Protein AF-A0A2P8E0Q3-F1 (afdb_monomer)

Foldseek 3Di:
DDKDWDWDWDQFPVRDIFIKIWIWDDPDVQKIKTFIDRVPDTLDIDIDGVPDPCVVVVVVVSVNVSSVDVVVVVVVVVVVVVD

Structure (mmCIF, N/CA/C/O backbone):
data_AF-A0A2P8E0Q3-F1
#
_entry.id   AF-A0A2P8E0Q3-F1
#
loop_
_atom_site.group_PDB
_atom_site.id
_atom_site.type_symbol
_atom_site.label_atom_id
_atom_site.label_alt_id
_atom_site.label_comp_id
_atom_site.label_asym_id
_atom_site.label_entity_id
_atom_site.label_seq_id
_atom_site.pdbx_PDB_ins_code
_atom_site.Cartn_x
_atom_site.Cartn_y
_atom_site.Cartn_z
_atom_site.occupancy
_atom_site.B_iso_or_equiv
_atom_site.auth_seq_id
_atom_site.auth_comp_id
_atom_site.auth_asym_id
_atom_site.auth_atom_id
_atom_site.pdbx_PDB_model_num
ATOM 1 N N . MET A 1 1 ? -2.040 12.901 17.752 1.00 64.75 1 MET A N 1
ATOM 2 C CA . MET A 1 1 ? -2.270 11.468 17.453 1.00 64.75 1 MET A CA 1
ATOM 3 C C . MET A 1 1 ? -0.926 10.805 17.218 1.00 64.75 1 MET A C 1
ATOM 5 O O . MET A 1 1 ? -0.052 11.462 16.669 1.00 64.75 1 MET A O 1
ATOM 9 N N . LYS A 1 2 ? -0.727 9.560 17.670 1.00 69.25 2 LYS A N 1
ATOM 10 C CA . LYS A 1 2 ? 0.479 8.801 17.310 1.00 69.25 2 LYS A CA 1
ATOM 11 C C . LYS A 1 2 ? 0.313 8.296 15.881 1.00 69.25 2 LYS A C 1
ATOM 13 O O . LYS A 1 2 ? -0.709 7.690 15.575 1.00 69.25 2 LYS A O 1
ATOM 18 N N . THR A 1 3 ? 1.309 8.562 15.053 1.00 81.44 3 THR A N 1
ATOM 19 C CA . THR A 1 3 ? 1.376 8.105 13.668 1.00 81.44 3 THR A CA 1
ATOM 20 C C . THR A 1 3 ? 2.518 7.110 13.560 1.00 81.44 3 THR A C 1
ATOM 22 O O . THR A 1 3 ? 3.605 7.368 14.079 1.00 81.44 3 THR A O 1
ATOM 25 N N . PHE A 1 4 ? 2.275 5.980 12.905 1.00 86.88 4 PHE A N 1
ATOM 26 C CA . PHE A 1 4 ? 3.294 4.956 12.686 1.00 86.88 4 PHE A CA 1
ATOM 27 C C . PHE A 1 4 ? 3.624 4.890 11.203 1.00 86.88 4 PHE A C 1
ATOM 29 O O . PHE A 1 4 ? 2.722 4.804 10.374 1.00 86.88 4 PHE A O 1
ATOM 36 N N . LYS A 1 5 ? 4.917 4.946 10.884 1.00 91.38 5 LYS A N 1
ATOM 37 C CA . LYS A 1 5 ? 5.433 4.781 9.526 1.00 91.38 5 LYS A CA 1
ATOM 38 C C . LYS A 1 5 ? 5.931 3.354 9.370 1.00 91.38 5 LYS A C 1
ATOM 40 O O . LYS A 1 5 ? 6.773 2.910 10.148 1.00 91.38 5 LYS A O 1
ATOM 45 N N . ILE A 1 6 ? 5.390 2.651 8.388 1.00 90.94 6 ILE A N 1
ATOM 46 C CA . ILE A 1 6 ? 5.670 1.248 8.111 1.00 90.94 6 ILE A CA 1
ATOM 47 C C . ILE A 1 6 ? 6.215 1.186 6.680 1.00 90.94 6 ILE A C 1
ATOM 49 O O . ILE A 1 6 ? 5.452 1.389 5.733 1.00 90.94 6 ILE A O 1
ATOM 53 N N . PRO A 1 7 ? 7.524 0.961 6.490 1.00 91.94 7 PRO A N 1
ATOM 54 C CA . PRO A 1 7 ? 8.071 0.761 5.159 1.00 91.94 7 PRO A CA 1
ATOM 55 C C . PRO A 1 7 ? 7.640 -0.609 4.627 1.00 91.94 7 PRO A C 1
AT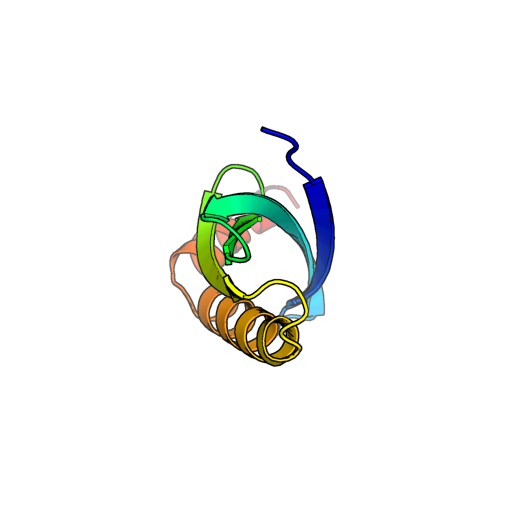OM 57 O O . PRO A 1 7 ? 7.762 -1.625 5.310 1.00 91.94 7 PRO A O 1
ATOM 60 N N . ILE A 1 8 ? 7.155 -0.634 3.393 1.00 93.25 8 ILE A N 1
ATOM 61 C CA . ILE A 1 8 ? 6.724 -1.831 2.679 1.00 93.25 8 ILE A CA 1
ATOM 62 C C . ILE A 1 8 ? 7.556 -1.932 1.407 1.00 93.25 8 ILE A C 1
ATOM 64 O O . ILE A 1 8 ? 7.603 -1.007 0.600 1.00 93.25 8 ILE A O 1
ATOM 68 N N . GLN A 1 9 ? 8.203 -3.075 1.210 1.00 93.50 9 GLN A N 1
ATOM 69 C CA . GLN A 1 9 ? 8.900 -3.383 -0.035 1.00 93.50 9 GLN A CA 1
ATOM 70 C C . GLN A 1 9 ? 8.072 -4.365 -0.853 1.00 93.50 9 GLN A C 1
ATOM 72 O O . GLN A 1 9 ? 7.572 -5.368 -0.326 1.00 93.50 9 GLN A O 1
ATOM 77 N N . ARG A 1 10 ? 7.911 -4.068 -2.143 1.00 92.62 10 ARG A N 1
ATOM 78 C CA . ARG A 1 10 ? 7.191 -4.922 -3.091 1.00 92.62 10 ARG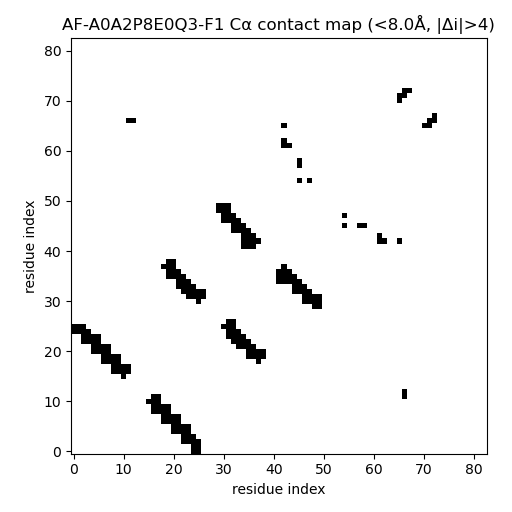 A CA 1
ATOM 79 C C . ARG A 1 10 ? 7.939 -5.016 -4.410 1.00 92.62 10 ARG A C 1
ATOM 81 O O . ARG A 1 10 ? 8.518 -4.039 -4.884 1.00 92.62 10 ARG A O 1
ATOM 88 N N . LEU A 1 11 ? 7.926 -6.210 -4.994 1.00 90.19 11 LEU A N 1
ATOM 89 C CA . LEU A 1 11 ? 8.442 -6.442 -6.334 1.00 90.19 11 LEU A CA 1
ATOM 90 C C . LEU A 1 11 ? 7.344 -6.078 -7.331 1.00 90.19 11 LEU A C 1
ATOM 92 O O . LEU A 1 11 ? 6.288 -6.700 -7.347 1.00 90.19 11 LEU A O 1
ATOM 96 N N . SER A 1 12 ? 7.589 -5.063 -8.152 1.00 89.62 12 SER A N 1
ATOM 97 C CA . SER A 1 12 ? 6.675 -4.726 -9.245 1.00 89.62 12 SER A CA 1
ATOM 98 C C . SER A 1 12 ? 6.693 -5.808 -10.339 1.00 89.62 12 SER A C 1
ATOM 100 O O . SER A 1 12 ? 7.700 -6.509 -10.484 1.00 89.62 12 SER A O 1
ATOM 102 N N . PRO A 1 13 ? 5.651 -5.908 -11.189 1.00 86.56 13 PRO A N 1
ATOM 103 C CA . PRO A 1 13 ? 5.584 -6.901 -12.269 1.00 86.56 13 PRO A CA 1
ATOM 104 C C . PRO A 1 13 ? 6.752 -6.870 -13.268 1.00 86.56 13 PRO A C 1
ATOM 106 O O . PRO A 1 13 ? 6.963 -7.827 -14.005 1.00 86.56 13 PRO A O 1
ATOM 109 N N . CYS A 1 14 ? 7.521 -5.778 -13.318 1.00 82.44 14 CYS A N 1
ATOM 110 C CA . CYS A 1 14 ? 8.711 -5.656 -14.162 1.00 82.44 14 CYS A CA 1
ATOM 111 C C . CYS A 1 14 ? 10.030 -5.997 -13.457 1.00 82.44 14 CYS A C 1
ATOM 113 O O . CYS A 1 14 ? 11.093 -5.717 -14.005 1.00 82.44 14 CYS A O 1
ATOM 115 N N . GLY A 1 15 ? 9.980 -6.566 -12.252 1.00 84.31 15 GLY A N 1
ATOM 116 C CA . GLY A 1 15 ? 11.167 -6.998 -11.514 1.00 84.31 15 GLY A CA 1
ATOM 117 C C . GLY A 1 15 ? 11.891 -5.879 -10.760 1.00 84.31 15 GLY A C 1
ATOM 118 O O . GLY A 1 15 ? 12.984 -6.096 -10.246 1.00 84.31 15 GLY A O 1
ATOM 119 N N . THR A 1 16 ? 11.306 -4.682 -10.668 1.00 86.56 16 THR A N 1
ATOM 120 C CA . THR A 1 16 ? 11.879 -3.568 -9.896 1.00 86.56 16 THR A CA 1
ATOM 121 C C . THR A 1 16 ? 11.335 -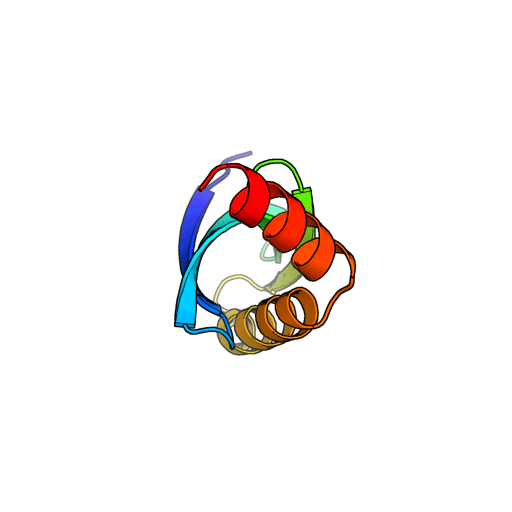3.583 -8.472 1.00 86.56 16 THR A C 1
ATOM 123 O O . THR A 1 16 ? 10.119 -3.674 -8.286 1.00 86.56 16 THR A O 1
ATOM 126 N N . ILE A 1 17 ? 12.215 -3.460 -7.474 1.00 89.81 17 ILE A N 1
ATOM 127 C CA . ILE A 1 17 ? 11.816 -3.282 -6.072 1.00 89.81 17 ILE A CA 1
ATOM 128 C C . ILE A 1 17 ? 11.300 -1.854 -5.882 1.00 89.81 17 ILE A C 1
ATOM 130 O O . ILE A 1 17 ? 11.997 -0.889 -6.192 1.00 89.81 17 ILE A O 1
ATOM 134 N N . VAL A 1 18 ? 10.086 -1.731 -5.353 1.00 91.12 18 VAL A N 1
ATOM 135 C CA . VAL A 1 18 ? 9.419 -0.460 -5.064 1.00 91.12 18 VAL A CA 1
ATOM 136 C C . VAL A 1 18 ? 9.228 -0.332 -3.554 1.00 91.12 18 VAL A C 1
ATOM 138 O O . VAL A 1 18 ? 8.770 -1.269 -2.896 1.00 91.12 18 VAL A O 1
ATOM 141 N N . ASN A 1 19 ? 9.587 0.834 -3.008 1.00 93.50 19 ASN A N 1
ATOM 142 C CA . ASN A 1 19 ? 9.383 1.167 -1.599 1.00 93.50 19 ASN A CA 1
ATOM 143 C C . ASN A 1 19 ? 8.086 1.971 -1.448 1.00 93.50 19 ASN A C 1
ATOM 145 O O . ASN A 1 19 ? 7.978 3.085 -1.964 1.00 93.50 19 ASN A O 1
ATOM 149 N N . ILE A 1 20 ? 7.130 1.406 -0.721 1.00 95.19 20 ILE A N 1
ATOM 150 C CA . ILE A 1 20 ? 5.858 2.020 -0.353 1.00 95.19 20 ILE A CA 1
ATOM 151 C C . ILE A 1 20 ? 5.910 2.385 1.132 1.00 95.19 20 ILE A C 1
ATOM 153 O O . ILE A 1 20 ? 6.313 1.576 1.963 1.00 95.19 20 ILE A O 1
ATOM 157 N N . GLU A 1 21 ? 5.514 3.602 1.488 1.00 95.62 21 GLU A N 1
ATOM 158 C CA . GLU A 1 21 ? 5.366 4.022 2.882 1.00 95.62 21 GLU A CA 1
ATOM 159 C C . GLU A 1 21 ? 3.896 3.888 3.288 1.00 95.62 21 GLU A C 1
ATOM 161 O O . GLU A 1 21 ? 3.032 4.541 2.709 1.00 95.62 21 GLU A O 1
ATOM 166 N N . ALA A 1 22 ? 3.605 3.058 4.289 1.00 95.44 22 ALA A N 1
ATOM 167 C CA . ALA A 1 22 ? 2.294 3.011 4.920 1.00 95.44 22 ALA A CA 1
ATOM 168 C C . ALA A 1 22 ? 2.299 3.852 6.201 1.00 95.44 22 ALA A C 1
ATOM 170 O O . ALA A 1 22 ? 3.168 3.708 7.064 1.00 95.44 22 ALA A O 1
ATOM 171 N N . VAL A 1 23 ? 1.316 4.734 6.331 1.00 95.38 23 VAL A N 1
ATOM 172 C CA . VAL A 1 23 ? 1.153 5.640 7.466 1.00 95.38 23 VAL A CA 1
ATOM 173 C C . VAL A 1 23 ? -0.130 5.278 8.200 1.00 95.38 23 VAL A C 1
ATOM 175 O O . VAL A 1 23 ? -1.226 5.487 7.685 1.00 95.38 23 VAL A O 1
ATOM 178 N N . ALA A 1 24 ? 0.005 4.741 9.410 1.00 93.00 24 ALA A N 1
ATOM 179 C CA . ALA A 1 24 ? -1.120 4.307 10.229 1.00 93.00 24 ALA A CA 1
ATOM 180 C C . ALA A 1 24 ? -1.551 5.407 11.210 1.00 93.00 24 ALA A C 1
ATOM 182 O O . ALA A 1 24 ? -0.745 5.888 12.016 1.00 93.00 24 ALA A O 1
ATOM 183 N N . ASN A 1 25 ? -2.834 5.769 11.170 1.00 92.81 25 ASN A N 1
ATOM 184 C CA . ASN A 1 25 ? -3.454 6.778 12.024 1.00 92.81 25 ASN A CA 1
ATOM 185 C C . ASN A 1 25 ? -4.722 6.217 12.681 1.00 92.81 25 ASN A C 1
ATOM 187 O O . ASN A 1 25 ? -5.630 5.757 11.994 1.00 92.81 25 ASN A O 1
ATOM 191 N N . LEU A 1 26 ? -4.819 6.285 14.011 1.00 90.88 26 LEU A N 1
ATOM 192 C CA . LEU A 1 26 ? -6.046 5.925 14.733 1.00 90.88 26 LEU A CA 1
ATOM 193 C C . LEU A 1 26 ? -7.100 7.025 14.534 1.00 90.88 26 LEU A C 1
ATOM 1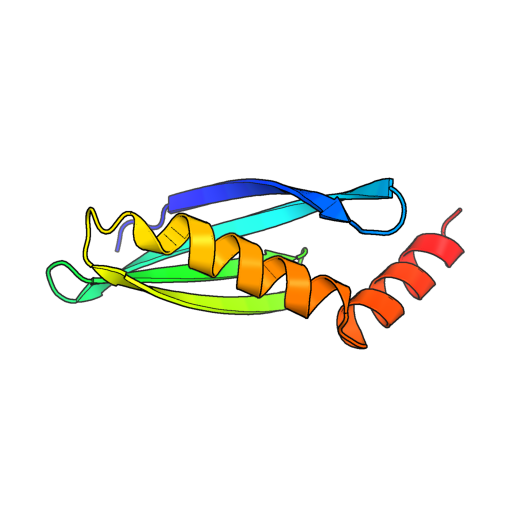95 O O . LEU A 1 26 ? -6.916 8.124 15.052 1.00 90.88 26 LEU A O 1
ATOM 199 N N . VAL A 1 27 ? -8.176 6.740 13.797 1.00 90.25 27 VAL A N 1
ATOM 200 C CA . VAL A 1 27 ? -9.201 7.736 13.413 1.00 90.25 27 VAL A CA 1
ATOM 201 C C . VAL A 1 27 ? -10.471 7.663 14.261 1.00 90.25 27 VAL A C 1
ATOM 203 O O . VAL A 1 27 ? -11.120 8.682 14.471 1.00 90.25 27 VAL A O 1
ATOM 206 N N . LEU A 1 28 ? -10.801 6.485 14.793 1.00 89.56 28 LEU A N 1
ATOM 207 C CA . LEU A 1 28 ? -11.874 6.265 15.768 1.00 89.56 28 LEU A CA 1
ATOM 208 C C . LEU A 1 28 ? -11.386 5.273 16.833 1.00 89.56 28 LEU A C 1
ATOM 210 O O . LEU A 1 28 ? -10.377 4.592 16.617 1.00 89.56 28 LEU A O 1
ATOM 214 N N . PRO A 1 29 ? -12.085 5.135 17.975 1.00 88.12 29 PRO A N 1
ATOM 215 C CA . PRO A 1 29 ? -11.825 4.036 18.894 1.00 88.12 29 PRO A CA 1
ATOM 216 C C . PRO A 1 29 ? -11.850 2.705 18.135 1.00 88.12 29 PRO A C 1
ATOM 218 O O . PRO A 1 29 ? -12.857 2.359 17.527 1.00 88.12 29 PRO A O 1
ATOM 221 N N . LYS A 1 30 ? -10.725 1.981 18.161 1.00 90.31 30 LYS A N 1
ATOM 222 C CA . LYS A 1 30 ? -10.504 0.709 17.452 1.00 90.31 30 LYS A CA 1
ATOM 223 C C . LYS A 1 30 ? -10.481 0.765 15.919 1.00 90.31 30 LYS A C 1
ATOM 225 O O . LYS A 1 30 ? -10.374 -0.300 15.336 1.00 90.31 30 LYS A O 1
ATOM 230 N N . VAL A 1 31 ? -10.493 1.928 15.261 1.00 93.06 31 VAL A N 1
ATOM 231 C CA . VAL A 1 31 ? -10.368 2.012 13.789 1.00 93.06 31 VAL A CA 1
ATOM 232 C C . VAL A 1 31 ? -9.093 2.743 13.400 1.00 93.06 31 VAL A C 1
ATOM 234 O O . VAL A 1 31 ? -8.860 3.884 13.813 1.00 93.06 31 VAL A O 1
ATOM 237 N N . VAL A 1 32 ? -8.284 2.097 12.566 1.00 93.44 32 VAL A N 1
ATOM 238 C CA . VAL A 1 32 ? -7.034 2.635 12.029 1.00 93.44 32 VAL A CA 1
ATOM 239 C C . VAL A 1 32 ? -7.191 2.862 10.533 1.00 93.44 32 VAL A C 1
ATOM 241 O O . VAL A 1 32 ? -7.716 2.022 9.806 1.00 93.44 32 VAL A O 1
ATOM 244 N N . LYS A 1 33 ? -6.715 4.017 10.075 1.00 95.38 33 LYS A N 1
ATOM 245 C CA . LYS A 1 33 ? -6.536 4.335 8.665 1.00 95.38 33 LYS A CA 1
ATOM 246 C C . LYS A 1 33 ? -5.075 4.140 8.288 1.00 95.38 33 LYS A C 1
ATOM 248 O O . LYS A 1 33 ? -4.207 4.752 8.910 1.00 95.38 33 LYS A O 1
ATOM 253 N N . PHE A 1 34 ? -4.825 3.335 7.267 1.00 95.88 34 PHE A N 1
ATOM 254 C CA . PHE A 1 34 ? -3.519 3.161 6.645 1.00 95.88 34 PHE A CA 1
ATOM 255 C C . PHE A 1 34 ? -3.508 3.919 5.322 1.00 95.88 34 PHE A C 1
ATOM 257 O O . PHE A 1 34 ? -4.229 3.546 4.403 1.00 95.88 34 PHE A O 1
ATOM 264 N N . ASP A 1 35 ? -2.724 4.989 5.236 1.00 96.75 35 ASP A N 1
ATOM 265 C CA . ASP A 1 35 ? -2.471 5.715 3.988 1.00 96.75 35 ASP A CA 1
ATOM 266 C C . ASP A 1 35 ? -1.191 5.178 3.334 1.00 96.75 35 ASP A C 1
ATOM 268 O O . ASP A 1 35 ? -0.152 5.127 3.992 1.00 96.75 35 ASP A O 1
ATOM 272 N N . TYR A 1 36 ? -1.245 4.797 2.057 1.00 96.44 36 TYR A N 1
ATOM 273 C CA . TYR A 1 36 ? -0.122 4.197 1.327 1.00 96.44 36 TYR A CA 1
ATOM 274 C C . TYR A 1 36 ? 0.455 5.190 0.326 1.00 96.44 36 TYR A C 1
ATOM 276 O O . TYR A 1 36 ? -0.270 5.747 -0.496 1.00 96.44 36 TYR A O 1
ATOM 284 N N . TRP A 1 37 ? 1.768 5.385 0.369 1.00 95.31 37 TRP A N 1
ATOM 285 C CA . TRP A 1 37 ? 2.469 6.404 -0.402 1.00 95.31 37 TRP A CA 1
ATOM 286 C C . TRP A 1 37 ? 3.616 5.811 -1.205 1.00 95.31 37 TRP A C 1
ATOM 288 O O . TRP A 1 37 ? 4.391 5.001 -0.700 1.00 95.31 37 TRP A O 1
ATOM 298 N N . HIS A 1 38 ? 3.780 6.283 -2.437 1.00 92.81 38 HIS A N 1
ATOM 299 C CA . HIS A 1 38 ? 4.992 6.082 -3.221 1.00 92.81 38 HIS A CA 1
ATOM 300 C C . HIS A 1 38 ? 5.680 7.435 -3.419 1.00 92.81 38 HIS A C 1
ATOM 302 O O . HIS A 1 38 ? 5.256 8.269 -4.224 1.00 92.81 38 HIS A O 1
ATOM 308 N N . GL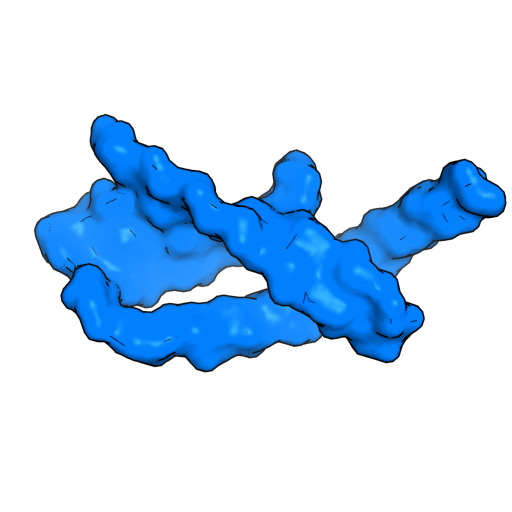Y A 1 39 ? 6.724 7.691 -2.627 1.00 87.81 39 GLY A N 1
ATOM 309 C CA . GLY A 1 39 ? 7.348 9.012 -2.562 1.00 87.81 39 GLY A CA 1
ATOM 310 C C . GLY A 1 39 ? 6.357 10.068 -2.060 1.00 87.81 39 GLY A C 1
ATOM 311 O O . GLY A 1 39 ? 5.891 9.991 -0.930 1.00 87.81 39 GLY A O 1
ATOM 312 N N . LYS A 1 40 ? 6.031 11.059 -2.898 1.00 88.38 40 LYS A N 1
ATOM 313 C CA . LYS A 1 40 ? 5.054 12.120 -2.575 1.00 88.38 40 LYS A CA 1
ATOM 314 C C . LYS A 1 40 ? 3.625 11.803 -3.033 1.00 88.38 40 LYS A C 1
ATOM 316 O O . LYS A 1 40 ? 2.727 12.598 -2.776 1.00 88.38 40 LYS A O 1
ATOM 321 N N . ASN A 1 41 ? 3.416 10.679 -3.718 1.00 89.94 41 ASN A N 1
ATOM 322 C CA . ASN A 1 41 ? 2.131 10.333 -4.318 1.00 89.94 41 ASN A CA 1
ATOM 323 C C . ASN A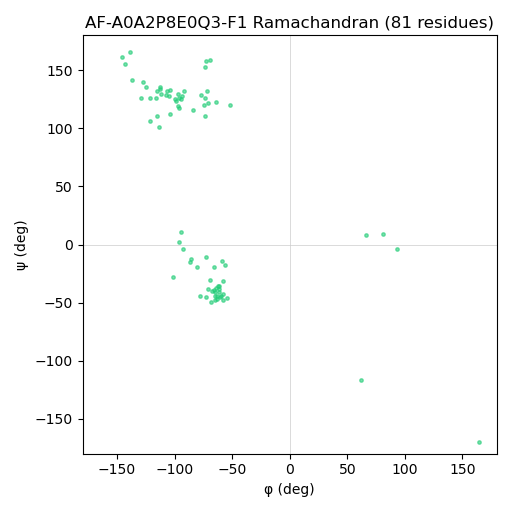 1 41 ? 1.337 9.412 -3.391 1.00 89.94 41 ASN A C 1
ATOM 325 O O . ASN A 1 41 ? 1.839 8.358 -2.998 1.00 89.94 41 ASN A O 1
ATOM 329 N N . LEU A 1 42 ? 0.100 9.799 -3.070 1.00 93.38 42 LEU A N 1
ATOM 330 C CA . LEU A 1 42 ? -0.842 8.938 -2.358 1.00 93.38 42 LEU A CA 1
ATOM 331 C C . LEU A 1 42 ? -1.361 7.881 -3.332 1.00 93.38 42 LEU A C 1
ATOM 333 O O . LEU A 1 42 ? -1.966 8.219 -4.345 1.00 93.38 42 LEU A O 1
ATOM 337 N N . ILE A 1 43 ? -1.129 6.613 -3.011 1.00 94.31 43 ILE A N 1
ATOM 338 C CA . ILE A 1 43 ? -1.651 5.471 -3.764 1.00 94.31 43 ILE A CA 1
ATOM 339 C C . ILE A 1 43 ? -3.120 5.241 -3.410 1.00 94.31 43 ILE A C 1
ATOM 341 O O . ILE A 1 43 ? -3.956 5.017 -4.278 1.00 94.31 43 ILE A O 1
ATOM 345 N N . GLY A 1 44 ? -3.430 5.297 -2.117 1.00 95.50 44 GLY A N 1
ATOM 346 C CA . GLY A 1 44 ? -4.762 5.045 -1.591 1.00 95.50 44 GLY A CA 1
ATOM 347 C C . GLY A 1 44 ? -4.728 4.815 -0.089 1.00 95.50 44 GLY A C 1
ATOM 348 O O . GLY A 1 44 ? -3.705 5.035 0.565 1.00 95.50 44 GLY A O 1
ATOM 349 N N . PHE A 1 45 ? -5.855 4.377 0.463 1.00 96.81 45 PHE A N 1
ATOM 350 C CA . PHE A 1 45 ? -5.967 4.102 1.887 1.00 96.81 45 PHE A CA 1
ATOM 351 C C . PHE A 1 45 ? -6.849 2.894 2.180 1.00 96.81 45 PHE A C 1
ATOM 353 O O . PHE A 1 45 ? -7.749 2.567 1.409 1.00 96.81 45 PHE A O 1
ATOM 360 N N . ILE A 1 46 ? -6.615 2.277 3.336 1.00 96.56 46 ILE A N 1
ATOM 361 C CA . ILE A 1 46 ? -7.447 1.205 3.883 1.00 96.56 46 ILE A CA 1
ATOM 362 C C . ILE A 1 46 ? -7.890 1.608 5.288 1.00 96.56 46 ILE A C 1
ATOM 364 O O . ILE A 1 46 ? -7.099 2.123 6.080 1.00 96.56 46 ILE A O 1
ATOM 368 N N . LEU A 1 47 ? -9.167 1.392 5.591 1.00 95.12 47 LEU A N 1
ATOM 369 C CA . LEU A 1 47 ? -9.726 1.517 6.934 1.00 95.12 47 LEU A CA 1
ATOM 370 C C . LEU A 1 47 ? -9.964 0.116 7.483 1.00 95.12 47 LEU A C 1
ATOM 372 O O . LEU A 1 47 ? -10.625 -0.688 6.830 1.00 95.12 47 LEU A O 1
ATOM 376 N N . CYS A 1 48 ? -9.451 -0.172 8.675 1.00 94.44 48 CYS A N 1
ATOM 377 C CA . CYS A 1 48 ? -9.694 -1.451 9.330 1.00 94.44 48 CYS A CA 1
ATOM 378 C C . CYS A 1 48 ? -9.791 -1.297 10.848 1.00 94.44 48 CYS A C 1
ATOM 380 O O . CYS A 1 48 ? -9.337 -0.305 11.431 1.00 94.44 48 CYS A O 1
ATOM 382 N N . GLU A 1 49 ? -10.376 -2.300 11.496 1.00 93.94 49 GLU A N 1
ATOM 383 C CA . GLU A 1 49 ? -10.354 -2.384 12.949 1.00 93.94 49 GLU A CA 1
ATOM 384 C C . GLU A 1 49 ? -8.961 -2.787 13.466 1.00 93.94 49 GLU A C 1
ATOM 386 O O . GLU A 1 49 ? -8.171 -3.443 12.782 1.00 93.94 49 GLU A O 1
ATOM 391 N N . VAL A 1 50 ? -8.624 -2.372 14.689 1.00 87.75 50 VAL A N 1
ATOM 392 C CA . VAL A 1 50 ? -7.370 -2.752 15.352 1.00 87.75 50 VAL A CA 1
ATOM 393 C C . VAL A 1 50 ? -7.365 -4.260 15.593 1.00 87.75 50 VAL A C 1
ATOM 395 O O . VAL A 1 50 ? -8.217 -4.772 16.312 1.00 87.75 50 VAL A O 1
ATOM 398 N N . GLY A 1 51 ? -6.352 -4.944 15.059 1.00 86.06 51 GLY A N 1
ATOM 399 C CA . GLY A 1 51 ? -6.195 -6.397 15.175 1.00 86.06 51 GLY A CA 1
ATOM 400 C C . GLY A 1 51 ? -6.795 -7.185 14.009 1.00 86.06 51 GLY A C 1
ATOM 401 O O . GLY A 1 51 ? -6.603 -8.396 13.959 1.00 86.06 51 GLY A O 1
ATOM 402 N N . GLU A 1 52 ? -7.457 -6.515 13.062 1.00 90.75 52 GLU A N 1
ATOM 403 C CA . GLU A 1 52 ? -8.009 -7.156 11.870 1.00 90.75 52 GLU A CA 1
ATOM 404 C C . GLU A 1 52 ? -6.889 -7.595 10.916 1.00 90.75 52 GLU A C 1
ATOM 406 O O . GLU A 1 52 ? -6.090 -6.775 10.458 1.00 90.75 52 GLU A O 1
ATOM 411 N N . MET A 1 53 ? -6.825 -8.893 10.604 1.00 89.12 53 MET A N 1
ATOM 412 C CA . MET A 1 53 ? -5.773 -9.453 9.745 1.00 89.12 53 MET A CA 1
ATOM 413 C C . MET A 1 53 ? -6.051 -9.242 8.252 1.00 89.12 53 MET A C 1
ATOM 415 O O . MET A 1 53 ? -5.108 -9.263 7.460 1.00 89.12 53 MET A O 1
ATOM 419 N N . GLY A 1 54 ? -7.301 -8.963 7.857 1.00 89.00 54 GLY A N 1
ATOM 420 C CA . GLY A 1 54 ? -7.663 -8.671 6.462 1.00 89.00 54 GLY A CA 1
ATOM 421 C C . GLY A 1 54 ? -6.927 -7.470 5.847 1.00 89.00 54 GLY A C 1
ATOM 422 O O . GLY A 1 54 ? -6.885 -7.322 4.627 1.00 89.00 54 GLY A O 1
ATOM 423 N N . ILE A 1 55 ? -6.274 -6.639 6.669 1.00 92.31 55 ILE A N 1
ATOM 424 C CA . ILE A 1 55 ? -5.432 -5.531 6.206 1.00 92.31 55 ILE A CA 1
ATOM 425 C C . ILE A 1 55 ? -4.293 -5.988 5.284 1.00 92.31 55 ILE A C 1
ATOM 427 O O . ILE A 1 55 ? -3.909 -5.236 4.390 1.00 92.31 55 ILE A O 1
ATOM 431 N N . PHE A 1 56 ? -3.757 -7.201 5.460 1.00 90.62 56 PHE A N 1
ATOM 432 C CA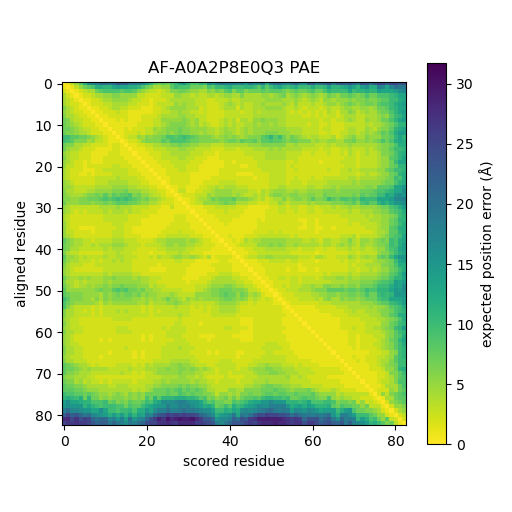 . PHE A 1 56 ? -2.663 -7.705 4.623 1.00 90.62 56 PHE A CA 1
ATOM 433 C C . PHE A 1 56 ? -3.126 -7.964 3.187 1.00 90.62 56 PHE A C 1
ATOM 435 O O . PHE A 1 56 ? -2.523 -7.443 2.254 1.00 90.62 56 PHE A O 1
ATOM 442 N N . GLU A 1 57 ? -4.238 -8.679 3.018 1.00 94.31 57 GLU A N 1
ATOM 443 C CA . GLU A 1 57 ? -4.815 -8.963 1.699 1.00 94.31 57 GLU A CA 1
ATOM 444 C C . GLU A 1 57 ? -5.261 -7.674 1.000 1.00 94.31 57 GLU A C 1
ATOM 446 O O . GLU A 1 57 ? -4.936 -7.445 -0.163 1.00 94.31 57 GLU A O 1
ATOM 451 N N . ALA A 1 58 ? -5.922 -6.774 1.733 1.00 94.25 58 ALA A N 1
ATOM 452 C CA . ALA A 1 58 ? -6.315 -5.477 1.194 1.00 94.25 58 ALA A CA 1
ATOM 453 C C . ALA A 1 58 ? -5.098 -4.630 0.770 1.00 94.25 58 ALA A C 1
ATOM 455 O O . ALA A 1 58 ? -5.160 -3.930 -0.242 1.00 94.25 58 ALA A O 1
ATOM 456 N N . THR A 1 59 ? -3.984 -4.711 1.509 1.00 94.69 59 THR A N 1
ATOM 457 C CA . THR A 1 59 ? -2.721 -4.048 1.143 1.00 94.69 59 THR A CA 1
ATOM 458 C C . THR A 1 59 ? -2.175 -4.594 -0.170 1.00 94.69 59 THR A C 1
ATOM 460 O O . THR A 1 59 ? -1.780 -3.809 -1.032 1.00 94.69 59 THR A O 1
ATOM 463 N N . ASP A 1 60 ? -2.147 -5.917 -0.329 1.00 93.44 60 ASP A N 1
ATOM 464 C CA . ASP A 1 60 ? -1.616 -6.545 -1.538 1.00 93.44 60 ASP A CA 1
ATOM 465 C C . ASP A 1 60 ? -2.472 -6.190 -2.763 1.00 93.44 60 ASP A C 1
ATOM 467 O O . ASP A 1 60 ? -1.927 -5.736 -3.768 1.00 93.44 60 ASP A O 1
ATOM 471 N N . ILE A 1 61 ? -3.805 -6.242 -2.641 1.00 95.38 61 ILE A N 1
ATOM 472 C CA . ILE A 1 61 ? -4.731 -5.814 -3.703 1.00 95.38 61 ILE A CA 1
ATOM 473 C C . ILE A 1 61 ? -4.494 -4.347 -4.086 1.00 95.38 61 ILE A C 1
ATOM 475 O O . ILE A 1 61 ? -4.393 -4.024 -5.270 1.00 95.38 61 ILE A O 1
ATOM 479 N N . LEU A 1 62 ? -4.388 -3.448 -3.102 1.00 96.19 62 LEU A N 1
ATOM 480 C CA . LEU A 1 62 ? -4.177 -2.021 -3.355 1.00 96.19 62 LEU A CA 1
ATOM 481 C C . LEU A 1 62 ? -2.878 -1.766 -4.135 1.00 96.19 62 LEU A C 1
ATOM 483 O O . LEU A 1 62 ? -2.863 -0.968 -5.074 1.00 96.19 62 LEU A O 1
ATOM 487 N N . ILE A 1 63 ? -1.785 -2.426 -3.744 1.00 95.06 63 ILE A N 1
ATOM 4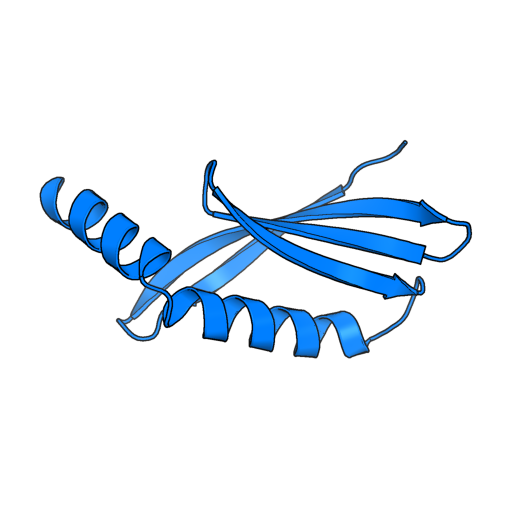88 C CA . ILE A 1 63 ? -0.483 -2.247 -4.393 1.00 95.06 63 ILE A CA 1
ATOM 489 C C . ILE A 1 63 ? -0.481 -2.862 -5.801 1.00 95.06 63 ILE A C 1
ATOM 491 O O . ILE A 1 63 ? 0.071 -2.261 -6.726 1.00 95.06 63 ILE A O 1
ATOM 495 N N . ASP A 1 64 ? -1.131 -4.007 -5.995 1.00 94.25 64 ASP A N 1
ATOM 496 C CA . ASP A 1 64 ? -1.241 -4.642 -7.310 1.00 94.25 64 ASP A CA 1
ATOM 497 C C . ASP A 1 64 ? -2.043 -3.788 -8.297 1.00 94.25 64 ASP A C 1
ATOM 499 O O . ASP A 1 64 ? -1.651 -3.650 -9.460 1.00 94.25 64 ASP A O 1
ATOM 503 N N . GLU A 1 65 ? -3.138 -3.173 -7.847 1.00 94.94 65 GLU A N 1
ATOM 504 C CA . GLU A 1 65 ? -3.909 -2.234 -8.666 1.00 94.94 65 GLU A CA 1
ATOM 505 C C . GLU A 1 65 ? -3.106 -0.967 -8.983 1.00 94.94 65 GLU A C 1
ATOM 507 O O . GLU A 1 65 ? -3.096 -0.506 -10.128 1.00 94.94 65 GLU A O 1
ATOM 512 N N . TYR A 1 66 ? -2.338 -0.452 -8.020 1.00 94.75 66 TYR A N 1
ATOM 513 C CA . TYR A 1 66 ? -1.424 0.662 -8.263 1.00 94.75 66 TYR A CA 1
ATOM 514 C C . TYR A 1 66 ? -0.395 0.349 -9.354 1.00 94.75 66 TYR A C 1
ATOM 516 O O . TYR A 1 66 ? -0.166 1.165 -10.245 1.00 94.75 66 TYR A O 1
ATOM 524 N N . PHE A 1 67 ? 0.191 -0.848 -9.360 1.00 93.75 67 PHE A N 1
ATOM 525 C CA . PHE A 1 67 ? 1.156 -1.226 -10.395 1.00 93.75 67 PHE A CA 1
ATOM 526 C C . PHE A 1 67 ? 0.555 -1.341 -11.802 1.00 93.75 67 PHE A C 1
ATOM 528 O O . PHE A 1 67 ? 1.296 -1.271 -12.789 1.00 93.75 67 PHE A O 1
ATOM 535 N N . LYS A 1 68 ? -0.768 -1.482 -11.920 1.00 92.44 68 LYS A N 1
ATOM 536 C CA . LYS A 1 68 ? -1.486 -1.476 -13.204 1.00 92.44 68 LYS A CA 1
ATOM 537 C C . LYS A 1 68 ? -1.864 -0.061 -13.663 1.00 92.44 68 LYS A C 1
ATOM 539 O O . LYS A 1 68 ? -2.182 0.115 -14.845 1.00 92.44 68 LYS A O 1
ATOM 544 N N . SER A 1 69 ? -1.807 0.928 -12.770 1.00 92.50 69 SER A N 1
ATOM 545 C CA . SER A 1 69 ? -2.298 2.289 -12.994 1.00 92.50 69 SER A CA 1
ATOM 546 C C . SER A 1 69 ? -1.414 3.111 -13.948 1.00 92.50 69 SER A C 1
ATOM 548 O O . SER A 1 69 ? -0.226 2.830 -14.150 1.00 92.50 69 SER A O 1
ATOM 550 N N . GLU A 1 70 ? -1.990 4.150 -14.562 1.00 91.44 70 GLU A N 1
ATOM 551 C CA . GLU A 1 70 ? -1.248 5.063 -15.447 1.00 91.44 70 GLU A CA 1
ATOM 552 C C . GLU A 1 70 ? -0.250 5.930 -14.670 1.00 91.44 70 GLU A C 1
ATOM 554 O O . GLU A 1 70 ? 0.825 6.245 -15.182 1.00 91.44 70 GLU A O 1
ATOM 559 N N . GLU A 1 71 ? -0.548 6.253 -13.413 1.00 88.69 71 GLU A N 1
ATOM 560 C CA . GLU A 1 71 ? 0.334 6.993 -12.511 1.00 88.69 71 GLU A CA 1
ATOM 561 C C . GLU A 1 71 ? 1.644 6.237 -12.276 1.00 88.69 71 GLU A C 1
ATOM 563 O O . GLU A 1 71 ? 2.726 6.823 -12.375 1.00 88.69 71 GLU A O 1
ATOM 568 N N . PHE A 1 72 ? 1.578 4.925 -12.023 1.00 89.44 72 PHE A N 1
ATOM 569 C CA . PHE A 1 72 ? 2.785 4.115 -11.869 1.00 89.44 72 PHE A CA 1
ATOM 570 C C . PHE A 1 72 ? 3.566 3.998 -13.186 1.00 89.44 72 PHE A C 1
ATOM 572 O O . PHE A 1 72 ? 4.797 4.111 -13.198 1.00 89.44 72 PHE A O 1
ATOM 579 N N . LYS A 1 73 ? 2.870 3.840 -14.321 1.00 88.00 73 LYS A N 1
ATOM 580 C CA . LYS A 1 73 ? 3.512 3.830 -15.648 1.00 88.00 73 LYS A CA 1
ATOM 581 C C . LYS A 1 73 ? 4.219 5.155 -15.947 1.00 88.00 73 LYS A C 1
ATOM 583 O O . LYS A 1 73 ? 5.326 5.134 -16.489 1.00 88.00 73 LYS A O 1
ATOM 588 N N . ALA A 1 74 ? 3.614 6.290 -15.598 1.00 85.44 74 ALA A N 1
ATOM 589 C CA . ALA A 1 74 ? 4.202 7.618 -15.756 1.00 85.44 74 ALA A CA 1
ATOM 590 C C . ALA A 1 74 ? 5.441 7.786 -14.870 1.00 85.44 74 ALA A C 1
ATOM 592 O O . ALA A 1 74 ? 6.505 8.143 -15.378 1.00 85.44 74 ALA A O 1
ATOM 593 N N . PHE A 1 75 ? 5.340 7.411 -13.591 1.00 82.62 75 PHE A N 1
ATOM 594 C CA . PHE A 1 75 ? 6.471 7.418 -12.665 1.00 82.62 75 PHE A CA 1
ATOM 595 C C . PHE A 1 75 ? 7.654 6.603 -13.205 1.00 82.62 75 PHE A C 1
ATOM 597 O O . PHE A 1 75 ? 8.790 7.077 -13.226 1.00 82.62 75 PHE A O 1
ATOM 604 N N . ARG A 1 76 ? 7.403 5.391 -13.721 1.00 79.25 76 ARG A N 1
ATOM 605 C CA . ARG A 1 76 ? 8.468 4.556 -14.293 1.00 79.25 76 ARG A CA 1
ATOM 606 C C . ARG A 1 76 ? 9.099 5.189 -15.537 1.00 79.25 76 ARG A C 1
ATOM 608 O O . ARG A 1 76 ? 10.308 5.073 -15.722 1.00 79.25 76 ARG A O 1
ATOM 615 N N . LYS A 1 77 ? 8.315 5.851 -16.394 1.00 77.06 77 LYS A N 1
ATOM 616 C CA . LYS A 1 77 ? 8.852 6.567 -17.566 1.00 77.06 77 LYS A CA 1
ATOM 617 C C . LYS A 1 77 ? 9.784 7.706 -17.159 1.00 77.06 77 LYS A C 1
ATOM 619 O O . LYS A 1 77 ? 10.754 7.952 -17.864 1.00 77.06 77 LYS A O 1
ATOM 624 N N . GLU A 1 78 ? 9.505 8.395 -16.057 1.00 70.50 78 GLU A N 1
ATOM 625 C CA . GLU A 1 78 ? 10.394 9.434 -15.529 1.00 70.50 78 GLU A CA 1
ATOM 626 C C . GLU A 1 78 ? 11.654 8.837 -14.900 1.00 70.50 78 GLU A C 1
ATOM 628 O O . GLU A 1 78 ? 12.754 9.270 -15.234 1.00 70.50 78 GLU A O 1
ATOM 633 N N . ALA A 1 79 ? 11.517 7.788 -14.084 1.00 64.69 79 ALA A N 1
ATOM 634 C CA . ALA A 1 79 ? 12.658 7.093 -13.486 1.00 64.69 79 ALA A CA 1
ATOM 635 C C . ALA A 1 79 ? 13.593 6.472 -14.544 1.00 64.69 79 ALA A C 1
ATOM 637 O O . ALA A 1 79 ? 14.810 6.542 -14.418 1.00 64.69 79 ALA A O 1
ATOM 638 N N . GLY A 1 80 ? 13.035 5.917 -15.624 1.00 58.81 80 GLY A N 1
ATOM 639 C CA . GLY A 1 80 ? 13.796 5.342 -16.736 1.00 58.81 80 GLY A CA 1
ATOM 640 C C . GLY A 1 80 ? 14.493 6.363 -17.641 1.00 58.81 80 GLY A C 1
ATOM 641 O O . GLY A 1 80 ? 15.301 5.956 -18.464 1.00 58.81 80 GLY A O 1
ATOM 642 N N . LYS A 1 81 ? 14.203 7.666 -17.513 1.00 53.78 81 LYS A N 1
ATOM 643 C CA . LYS A 1 81 ? 14.931 8.742 -18.220 1.00 53.78 81 LYS A CA 1
ATOM 644 C C . LYS A 1 81 ? 16.188 9.207 -17.483 1.00 53.78 81 LYS A C 1
ATOM 646 O O . LYS A 1 81 ? 16.957 9.977 -18.046 1.00 53.78 81 LYS A O 1
ATOM 651 N N . TRP A 1 82 ? 16.351 8.807 -16.224 1.00 42.56 82 TRP A N 1
ATOM 652 C CA . TRP A 1 82 ? 17.499 9.161 -15.386 1.00 42.56 82 TRP A CA 1
ATOM 653 C C . TRP A 1 82 ? 18.595 8.081 -15.386 1.00 42.56 82 TRP A C 1
ATOM 655 O O . TRP A 1 82 ? 19.605 8.264 -14.710 1.00 42.56 82 TRP A O 1
ATOM 665 N N . ASN A 1 83 ? 18.403 6.997 -16.151 1.00 41.50 83 ASN A N 1
ATOM 666 C CA . ASN A 1 83 ? 19.394 5.947 -16.401 1.00 41.50 83 ASN A CA 1
ATOM 667 C C . ASN A 1 83 ? 19.964 6.054 -17.815 1.00 41.50 83 ASN A C 1
ATOM 669 O O . ASN A 1 83 ? 19.153 6.231 -18.753 1.00 41.50 83 ASN A O 1
#

Sequence (83 aa):
MKTFKIPIQRLSPCGTIVNIEAVANLVLPKVVKFDYWHGKNLIGFILCEVGEMGIFEATDILIDEYFKSEEFKAFRKEAGKWN

Mean predicted aligned error: 4.77 Å

Solvent-accessible surface area (backbone atoms only — not comparable to full-atom values): 4925 Å² total; per-residue (Å²): 132,77,71,47,81,44,83,41,81,43,74,43,100,84,75,46,80,43,70,34,42,31,39,38,36,72,78,49,94,62,30,34,37,36,40,33,24,51,85,94,44,78,75,51,72,48,78,45,51,73,86,53,70,66,57,58,61,54,49,52,52,53,52,55,53,45,68,70,33,69,68,46,52,51,51,50,56,57,59,61,68,78,103

Radius of gyration: 13.95 Å; Cα contacts (8 Å, |Δi|>4): 114; chains: 1; bounding box: 31×22×37 Å

Secondary structure (DSSP, 8-state):
--EEEEEEEEE-TTS-EEEEEEEEEEEETTEEEEEEEETTEEEEEEEEETT-TTHHHHHHHHHHHHHHSHHHHHHHHHHTT--

Nearest PDB structures (foldseek):
  9gco-assembly1_C  TM=8.599E-01  e=1.264E-01  Xenorhabdus bovienii SS-2004
  8p26-assembly2_D  TM=6.169E-01  e=1.210E+00  Arabidopsis thaliana
  8p26-assembly5_J  TM=6.083E-01  e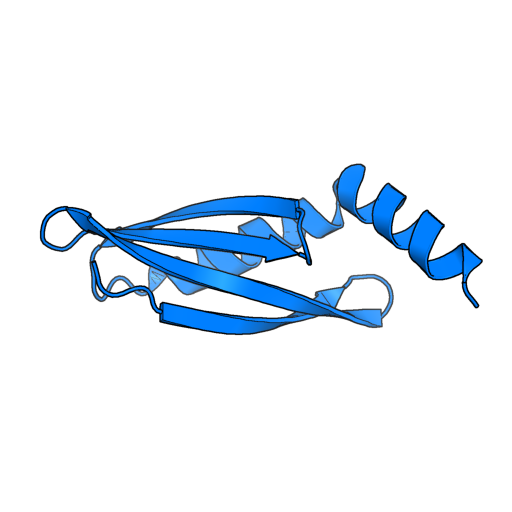=5.812E+00  Arabidopsis thaliana
  7cgo-assembly1_DQ  TM=6.600E-01  e=4.246E+00  Salmonella enterica subsp. enterica serovar Typhimurium str. LT2

pLDDT: mean 88.16, std 11.06, range [41.5, 96.81]

Organism: NCBI:txid1485585